Protein AF-A0A9D8PGI7-F1 (afdb_monomer)

Radius of gyration: 13.63 Å; Cα contacts (8 Å, |Δi|>4): 148; chains: 1; bounding box: 32×36×29 Å

Secondary structure (DSSP, 8-state):
-EEEEEEE-TT-HHHHHHHHHHHHHSTTSS-TT-TTSPP-TT-TTEEEEEEEGGGSHHHHHHHTTT-SEEEEEETTTTT-EEEPPPPPTT--HHHHHHHHHHHTT-

Structure (mmCIF, N/CA/C/O backbone):
data_AF-A0A9D8PGI7-F1
#
_entry.id   AF-A0A9D8PGI7-F1
#
loop_
_atom_site.group_PDB
_atom_site.id
_atom_site.type_symbol
_atom_site.label_atom_id
_atom_site.label_alt_id
_atom_site.label_comp_id
_atom_site.label_asym_id
_atom_site.label_entity_id
_atom_site.label_seq_id
_atom_site.pdbx_PDB_ins_code
_atom_site.Cartn_x
_atom_site.Cartn_y
_atom_site.Cartn_z
_atom_site.occupancy
_atom_site.B_iso_or_equiv
_atom_site.auth_seq_id
_atom_site.auth_comp_id
_atom_site.auth_asym_id
_atom_site.auth_atom_id
_atom_site.pdbx_PDB_model_num
ATOM 1 N N . MET A 1 1 ? 12.868 10.132 -6.875 1.00 80.62 1 MET A N 1
ATOM 2 C CA . MET A 1 1 ? 11.577 10.309 -6.157 1.00 80.62 1 MET A CA 1
ATOM 3 C C . MET A 1 1 ? 11.078 8.934 -5.747 1.00 80.62 1 MET A C 1
ATOM 5 O O . MET A 1 1 ? 11.413 7.973 -6.429 1.00 80.62 1 MET A O 1
ATOM 9 N N . ILE A 1 2 ? 10.326 8.828 -4.648 1.00 87.94 2 ILE A N 1
ATOM 10 C CA . ILE A 1 2 ? 9.788 7.547 -4.177 1.00 87.94 2 ILE A CA 1
ATOM 11 C C . ILE A 1 2 ? 8.268 7.544 -4.338 1.00 87.94 2 ILE A C 1
ATOM 13 O O . ILE A 1 2 ? 7.583 8.429 -3.824 1.00 87.94 2 ILE A O 1
ATOM 17 N N . THR A 1 3 ? 7.736 6.534 -5.019 1.00 90.56 3 THR A N 1
ATOM 18 C CA . THR A 1 3 ? 6.294 6.330 -5.162 1.00 90.56 3 THR A CA 1
ATOM 19 C C . THR A 1 3 ? 5.854 5.175 -4.273 1.00 90.56 3 THR A C 1
ATOM 21 O O . THR A 1 3 ? 6.237 4.026 -4.487 1.00 90.56 3 THR A O 1
ATOM 24 N N . LEU A 1 4 ? 5.028 5.484 -3.278 1.00 92.00 4 LEU A N 1
ATOM 25 C CA . LEU A 1 4 ? 4.357 4.501 -2.443 1.00 92.00 4 LEU A CA 1
ATOM 26 C C . LEU A 1 4 ? 3.009 4.162 -3.082 1.00 92.00 4 LEU A C 1
ATOM 28 O O . LEU A 1 4 ? 2.111 5.000 -3.150 1.00 92.00 4 LEU A O 1
ATOM 32 N N . ILE A 1 5 ? 2.873 2.935 -3.560 1.00 93.06 5 ILE A N 1
ATOM 33 C CA . ILE A 1 5 ? 1.661 2.416 -4.182 1.00 93.06 5 ILE A CA 1
ATOM 34 C C . ILE A 1 5 ? 0.845 1.696 -3.111 1.00 93.06 5 ILE A C 1
ATOM 36 O O . ILE A 1 5 ? 1.340 0.764 -2.483 1.00 93.06 5 ILE A O 1
ATOM 40 N N . LEU A 1 6 ? -0.406 2.101 -2.914 1.00 93.69 6 LEU A N 1
ATOM 41 C CA . LEU A 1 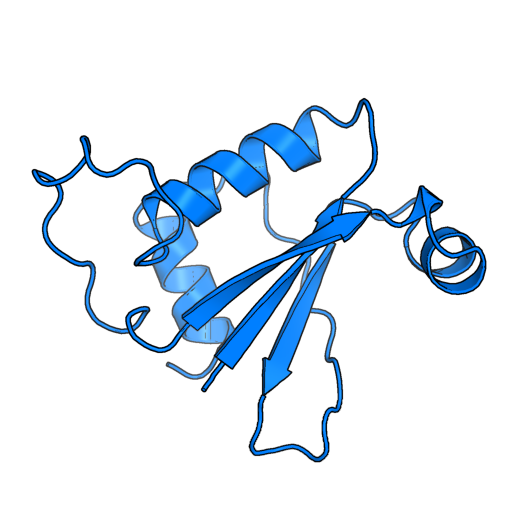6 ? -1.384 1.359 -2.127 1.00 93.69 6 LEU A CA 1
ATOM 42 C C . LEU A 1 6 ? -2.351 0.661 -3.085 1.00 93.69 6 LEU A C 1
ATOM 44 O O . LEU A 1 6 ? -3.154 1.302 -3.766 1.00 93.69 6 LEU A O 1
ATOM 48 N N . TYR A 1 7 ? -2.252 -0.665 -3.125 1.00 93.81 7 TYR A N 1
ATOM 49 C CA . TYR A 1 7 ? -3.220 -1.517 -3.794 1.00 93.81 7 TYR A CA 1
ATOM 50 C C . TYR A 1 7 ? -4.477 -1.616 -2.935 1.00 93.81 7 TYR A C 1
ATOM 52 O O . TYR A 1 7 ? -4.437 -2.092 -1.795 1.00 93.81 7 TYR A O 1
ATOM 60 N N . THR A 1 8 ? -5.581 -1.150 -3.501 1.00 93.06 8 THR A N 1
ATOM 61 C CA . THR A 1 8 ? -6.891 -1.044 -2.860 1.00 93.06 8 THR A CA 1
ATOM 62 C C . THR A 1 8 ? -7.938 -1.793 -3.679 1.00 93.06 8 THR A C 1
ATOM 64 O O . THR A 1 8 ? -7.649 -2.279 -4.771 1.00 93.06 8 THR A O 1
ATOM 67 N N . ARG A 1 9 ? -9.148 -1.905 -3.137 1.00 93.06 9 ARG A N 1
ATOM 68 C CA . ARG A 1 9 ? -10.331 -2.380 -3.852 1.00 93.06 9 ARG A CA 1
ATOM 69 C C . ARG A 1 9 ? -11.578 -1.680 -3.336 1.00 93.06 9 ARG A C 1
ATOM 71 O O . ARG A 1 9 ? -11.630 -1.279 -2.170 1.00 93.06 9 ARG A O 1
ATOM 78 N N . VAL A 1 10 ? -12.603 -1.599 -4.174 1.00 88.25 10 VAL A N 1
ATOM 79 C CA . VAL A 1 10 ? -13.892 -1.009 -3.792 1.00 88.25 10 VAL A CA 1
ATOM 80 C C . VAL A 1 10 ? -14.551 -1.839 -2.681 1.00 88.25 10 VAL A C 1
ATOM 82 O O . 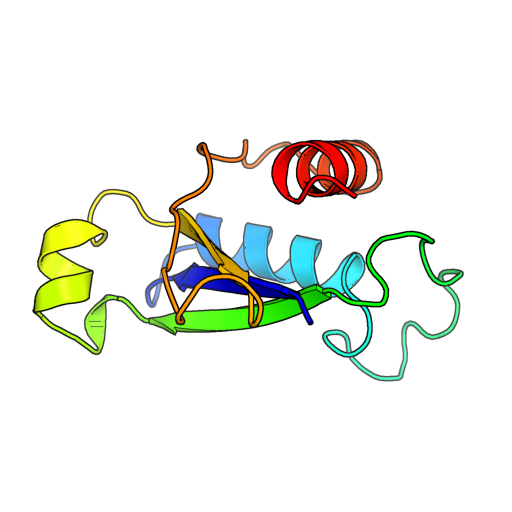VAL A 1 10 ? -14.599 -3.066 -2.751 1.00 88.25 10 VAL A O 1
ATOM 85 N N . GLY A 1 11 ? -15.061 -1.165 -1.644 1.00 86.56 11 GLY A N 1
ATOM 86 C CA . GLY A 1 11 ? -15.760 -1.799 -0.518 1.00 86.56 11 GLY A CA 1
ATOM 87 C C . GLY A 1 11 ? -14.849 -2.383 0.572 1.00 86.56 11 GLY A C 1
ATOM 88 O O . GLY A 1 11 ? -15.314 -3.154 1.410 1.00 86.56 11 GLY A O 1
ATOM 89 N N . CYS A 1 12 ? -13.557 -2.042 0.576 1.00 87.19 12 CYS A N 1
ATOM 90 C CA . CYS A 1 12 ? -12.592 -2.483 1.584 1.00 87.19 12 CYS A CA 1
ATOM 91 C C . CYS A 1 12 ? -12.373 -1.415 2.671 1.00 87.19 12 CYS A C 1
ATOM 93 O O . CYS A 1 12 ? -11.525 -0.536 2.526 1.00 87.19 12 CYS A O 1
ATOM 95 N N . CYS A 1 13 ? -13.044 -1.553 3.820 1.00 86.81 13 CYS A N 1
ATOM 96 C CA . CYS A 1 13 ? -12.894 -0.615 4.946 1.00 86.81 13 CYS A CA 1
ATOM 97 C C . CYS A 1 13 ? -11.451 -0.535 5.487 1.00 86.81 13 CYS A C 1
ATOM 99 O O . CYS A 1 13 ? -11.016 0.499 5.989 1.00 86.81 13 CYS A O 1
ATOM 101 N N . LEU A 1 14 ? -10.686 -1.631 5.395 1.00 87.06 14 LEU A N 1
ATOM 102 C CA . LEU A 1 14 ? -9.270 -1.644 5.790 1.00 87.06 14 LEU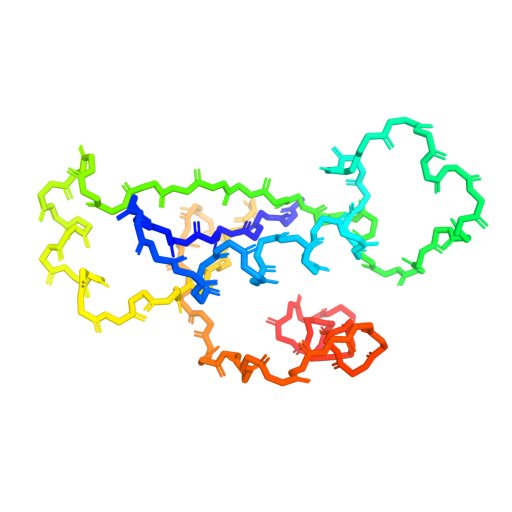 A CA 1
ATOM 103 C C . LEU A 1 14 ? -8.403 -0.792 4.857 1.00 87.06 14 LEU A C 1
ATOM 105 O O . LEU A 1 14 ? -7.412 -0.214 5.297 1.00 87.06 14 LEU A O 1
ATOM 109 N N . CYS A 1 15 ? -8.767 -0.739 3.578 1.00 89.31 15 CYS A N 1
ATOM 110 C CA . CYS A 1 15 ? -8.051 0.007 2.562 1.00 89.31 15 CYS A CA 1
ATOM 111 C C . CYS A 1 15 ? -8.309 1.507 2.736 1.00 89.31 15 CYS A C 1
ATOM 113 O O . CYS A 1 15 ? -7.353 2.273 2.800 1.00 89.31 15 CYS A O 1
ATOM 115 N N . GLU A 1 16 ? -9.574 1.892 2.935 1.00 88.94 16 GLU A N 1
ATOM 116 C CA . GLU A 1 16 ? -9.993 3.268 3.235 1.00 88.94 16 GLU A CA 1
ATOM 117 C C . GLU A 1 16 ? -9.269 3.821 4.473 1.00 88.94 16 GLU A C 1
ATOM 119 O O . GLU A 1 16 ? -8.600 4.850 4.400 1.00 88.94 16 GLU A O 1
ATOM 124 N N . GLY A 1 17 ? -9.290 3.087 5.592 1.00 88.75 17 GLY A N 1
ATOM 125 C CA . GLY A 1 17 ? -8.640 3.546 6.822 1.00 88.75 17 GLY A CA 1
ATOM 126 C C . GLY A 1 17 ? -7.110 3.631 6.729 1.00 88.75 17 GLY A C 1
ATOM 127 O O . GLY A 1 17 ? -6.496 4.458 7.403 1.00 88.75 17 GLY A O 1
ATOM 128 N N . LEU A 1 18 ? -6.459 2.792 5.913 1.00 89.69 18 LEU A N 1
ATOM 129 C CA . LEU A 1 18 ? -5.016 2.904 5.674 1.00 89.69 18 LEU A CA 1
ATOM 130 C C . LEU A 1 18 ? -4.697 4.097 4.765 1.00 89.69 18 LEU A C 1
ATOM 132 O O . LEU A 1 18 ? -3.739 4.824 5.018 1.00 89.69 18 LEU A O 1
ATOM 136 N N . GLU A 1 19 ? -5.501 4.297 3.728 1.00 90.38 19 GLU A N 1
ATOM 137 C CA . GLU A 1 19 ? -5.386 5.397 2.781 1.00 90.38 19 GLU A CA 1
ATOM 138 C C . GLU A 1 19 ? -5.481 6.760 3.479 1.00 90.38 19 GLU A C 1
ATOM 140 O O . GLU A 1 19 ? -4.607 7.603 3.279 1.00 90.38 19 GLU A O 1
ATOM 145 N N . GLU A 1 20 ? -6.475 6.959 4.348 1.00 88.44 20 GLU A N 1
ATOM 146 C CA . GLU A 1 20 ? -6.632 8.179 5.152 1.00 88.44 20 GLU A CA 1
ATOM 147 C C . GLU A 1 20 ? -5.379 8.478 5.983 1.00 88.44 20 GLU A C 1
ATOM 149 O O . GLU A 1 20 ? -4.809 9.565 5.899 1.00 88.44 20 GLU A O 1
ATOM 154 N N . ARG A 1 21 ? -4.866 7.479 6.707 1.00 87.38 21 ARG A N 1
ATOM 155 C CA . ARG A 1 21 ? -3.666 7.634 7.545 1.00 87.38 21 ARG A CA 1
ATOM 156 C C . ARG A 1 21 ? -2.410 7.921 6.735 1.00 87.38 21 ARG A C 1
ATOM 158 O O . ARG A 1 21 ? -1.519 8.621 7.206 1.00 87.38 21 ARG A O 1
ATOM 165 N N . LEU A 1 22 ? -2.296 7.353 5.535 1.00 88.62 22 LEU A N 1
ATOM 166 C CA . LEU A 1 22 ? -1.189 7.667 4.636 1.00 88.62 22 LEU A CA 1
ATOM 167 C C . LEU A 1 22 ? -1.306 9.098 4.114 1.00 88.62 22 LEU A C 1
ATOM 169 O O . LEU A 1 22 ? -0.286 9.778 4.035 1.00 88.62 22 LEU A O 1
ATOM 173 N N . ARG A 1 23 ? -2.521 9.581 3.825 1.00 87.06 23 ARG A N 1
ATOM 174 C CA . ARG A 1 23 ? -2.743 10.972 3.407 1.00 87.06 23 ARG A CA 1
ATOM 175 C C . ARG A 1 23 ? -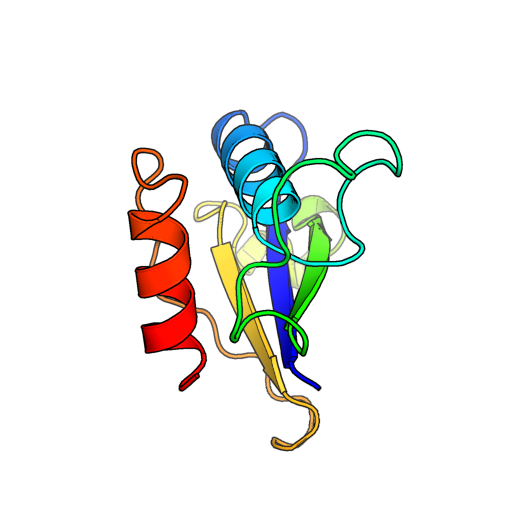2.393 11.993 4.478 1.00 87.06 23 ARG A C 1
ATOM 177 O O . ARG A 1 23 ? -1.861 13.048 4.153 1.00 87.06 23 ARG A O 1
ATOM 184 N N . GLU A 1 24 ? -2.657 11.674 5.741 1.00 83.19 24 GLU A N 1
ATOM 185 C CA . GLU A 1 24 ? -2.266 12.514 6.879 1.00 83.19 24 GLU A CA 1
ATOM 186 C C . GLU A 1 24 ? -0.740 12.626 7.030 1.00 83.19 24 GLU A C 1
ATOM 188 O O . GLU A 1 24 ? -0.230 13.630 7.521 1.00 83.19 24 GLU A O 1
ATOM 193 N N . LEU A 1 25 ? 0.005 11.596 6.618 1.00 83.25 25 LEU A N 1
ATOM 194 C CA . LEU A 1 25 ? 1.459 11.534 6.784 1.00 83.25 25 LEU A CA 1
ATOM 195 C C . LEU A 1 25 ? 2.244 12.018 5.565 1.00 83.25 25 LEU A C 1
ATOM 197 O O . LEU A 1 25 ? 3.393 12.443 5.716 1.00 83.25 25 LEU A O 1
ATOM 201 N N . LEU A 1 26 ? 1.676 11.891 4.365 1.00 84.12 26 LEU A N 1
ATOM 202 C CA . LEU A 1 26 ? 2.382 12.119 3.110 1.00 84.12 26 LEU A CA 1
ATOM 203 C C . LEU A 1 26 ? 2.087 13.515 2.537 1.00 84.12 26 LEU A C 1
ATOM 205 O O . LEU A 1 26 ? 0.927 13.890 2.339 1.00 84.12 26 LEU A O 1
ATOM 209 N N . PRO A 1 27 ? 3.126 14.292 2.194 1.00 72.38 27 PRO A N 1
ATOM 210 C CA . PRO A 1 27 ? 2.940 15.647 1.701 1.00 72.38 27 PRO A CA 1
ATOM 211 C C . PRO A 1 27 ? 2.267 15.660 0.325 1.00 72.38 27 PRO A C 1
ATOM 213 O O . PRO A 1 27 ? 2.592 14.863 -0.557 1.00 72.38 27 PRO A O 1
ATOM 216 N N . GLY A 1 28 ? 1.336 16.600 0.137 1.00 65.69 28 GLY A N 1
ATOM 217 C CA . GLY A 1 28 ? 0.629 16.800 -1.133 1.00 65.69 28 GLY A CA 1
ATOM 218 C C . GLY A 1 28 ? -0.478 15.783 -1.427 1.00 65.69 28 GLY A C 1
ATOM 219 O O . GLY A 1 28 ? -0.926 15.706 -2.567 1.00 65.69 28 GLY A O 1
ATOM 220 N N . THR A 1 29 ? -0.906 15.000 -0.431 1.00 63.41 29 THR A N 1
ATOM 221 C CA . THR A 1 29 ? -1.968 13.987 -0.587 1.00 63.41 29 THR A CA 1
ATOM 222 C C . THR A 1 29 ? -3.225 14.266 0.247 1.00 63.41 29 THR A C 1
ATOM 224 O O . THR A 1 29 ? -4.262 13.654 -0.004 1.00 63.41 29 THR A O 1
ATOM 227 N N . GLY A 1 30 ? -3.160 15.218 1.185 1.00 49.38 30 GLY A N 1
ATOM 228 C CA . GLY A 1 30 ? -4.298 15.731 1.954 1.00 49.38 30 GLY A CA 1
ATOM 229 C C . GLY A 1 30 ? -4.889 17.020 1.368 1.00 49.38 30 GLY A C 1
ATOM 230 O O . GLY A 1 30 ? -4.231 17.738 0.614 1.00 49.38 30 GLY A O 1
ATOM 231 N N . ALA A 1 31 ? -6.143 17.308 1.727 1.00 42.84 31 ALA A N 1
ATOM 232 C CA . ALA A 1 31 ? -6.817 18.563 1.400 1.00 42.84 31 ALA A CA 1
ATOM 233 C C . ALA A 1 31 ? -6.010 19.782 1.909 1.00 42.84 31 ALA A C 1
ATOM 235 O O . ALA A 1 31 ? -5.378 19.690 2.965 1.00 42.84 31 ALA A O 1
ATOM 236 N N . PRO A 1 32 ? -6.056 20.936 1.214 1.00 46.44 32 PRO A N 1
ATOM 237 C CA . PRO A 1 32 ? -5.271 22.135 1.549 1.00 46.44 32 PRO A CA 1
ATOM 238 C C . PRO A 1 32 ? -5.566 22.739 2.938 1.00 46.44 32 PRO A C 1
ATOM 240 O O . PRO A 1 32 ? -4.869 23.657 3.359 1.00 46.44 32 PRO A O 1
ATOM 243 N N . GLU A 1 33 ? -6.565 22.229 3.663 1.00 41.69 33 GLU A N 1
ATOM 244 C CA . GLU A 1 33 ? -7.057 22.799 4.924 1.00 41.69 33 GLU A CA 1
ATOM 245 C C . GLU A 1 33 ? -6.404 22.198 6.183 1.00 41.69 33 GLU A C 1
ATOM 247 O O . GLU A 1 33 ? -6.540 22.748 7.271 1.00 41.69 33 GLU A O 1
ATOM 252 N N . ALA A 1 34 ? -5.612 21.126 6.053 1.00 47.12 34 ALA A N 1
ATOM 253 C CA . ALA A 1 34 ? -4.813 20.563 7.152 1.00 47.12 34 ALA A CA 1
ATOM 254 C C . ALA A 1 34 ? -3.434 21.246 7.306 1.00 47.12 34 ALA A C 1
ATOM 256 O O . ALA A 1 34 ? -2.493 20.663 7.841 1.00 47.12 34 ALA A O 1
ATOM 257 N N . ALA A 1 35 ? -3.302 22.497 6.852 1.00 49.09 35 ALA A N 1
ATOM 258 C CA . ALA A 1 35 ? -2.075 23.303 6.851 1.00 49.09 35 ALA A CA 1
ATOM 259 C C . ALA A 1 35 ? -1.536 23.682 8.254 1.00 49.09 35 ALA A C 1
ATOM 261 O O . ALA A 1 35 ? -0.661 24.538 8.369 1.00 49.09 35 ALA A O 1
ATOM 262 N N . SER A 1 36 ? -2.058 23.078 9.328 1.00 46.78 36 SER A N 1
ATOM 263 C CA . SER A 1 36 ? -1.600 23.287 10.708 1.00 46.78 36 SER A CA 1
ATOM 264 C C . SER A 1 36 ? -0.809 22.115 11.303 1.00 46.78 36 SER A C 1
ATOM 266 O O . SER A 1 36 ? -0.254 22.297 12.385 1.00 46.78 36 SER A O 1
ATOM 268 N N . ASP A 1 37 ? -0.693 20.954 10.637 1.00 50.12 37 ASP A N 1
ATOM 269 C CA . ASP A 1 37 ? 0.286 19.934 11.060 1.00 50.12 37 ASP A CA 1
ATOM 270 C C . ASP A 1 37 ? 1.651 20.283 10.435 1.00 50.12 37 ASP A C 1
ATOM 272 O O . ASP A 1 37 ? 1.739 20.460 9.214 1.00 50.12 37 ASP A O 1
ATOM 276 N N . PRO A 1 38 ? 2.724 20.444 11.231 1.00 55.25 38 PRO A N 1
ATOM 277 C CA . PRO A 1 38 ? 4.042 20.738 10.687 1.00 55.25 38 PRO A CA 1
ATOM 278 C C . PRO A 1 38 ? 4.467 19.627 9.713 1.00 55.25 38 PRO A C 1
ATOM 280 O O . PRO A 1 38 ? 4.221 18.449 9.986 1.00 55.25 38 PRO A O 1
ATOM 283 N N . PRO A 1 39 ? 5.135 19.965 8.592 1.00 55.31 39 PRO A N 1
ATOM 284 C CA . PRO A 1 39 ? 5.598 18.968 7.635 1.00 55.31 39 PRO A CA 1
ATOM 285 C C . PRO A 1 39 ? 6.466 17.943 8.361 1.00 55.31 39 PRO A C 1
ATOM 287 O O . PRO A 1 39 ? 7.485 18.292 8.962 1.00 55.31 39 PRO A O 1
ATOM 290 N N . ARG A 1 40 ? 6.056 16.669 8.335 1.00 62.81 40 ARG A N 1
ATOM 291 C CA . ARG A 1 40 ? 6.823 15.613 8.994 1.00 62.81 40 ARG A CA 1
ATOM 292 C C . ARG A 1 40 ? 8.090 15.346 8.176 1.00 62.81 40 ARG A C 1
ATOM 294 O O . ARG A 1 40 ? 7.980 14.862 7.047 1.00 62.81 40 ARG A O 1
ATOM 301 N N . PRO A 1 41 ? 9.289 15.633 8.717 1.00 69.12 41 PRO A N 1
ATOM 302 C CA . PRO A 1 41 ? 10.530 15.534 7.954 1.00 69.12 41 PRO A CA 1
ATOM 303 C C . PRO A 1 41 ? 10.765 14.098 7.468 1.00 69.12 41 PRO A C 1
ATOM 305 O O . PRO A 1 41 ? 10.341 13.141 8.121 1.00 69.12 41 PRO A O 1
ATOM 308 N N . GLY A 1 42 ? 11.427 13.926 6.326 1.00 77.00 42 GLY A N 1
ATOM 309 C CA . GLY A 1 42 ? 11.813 12.612 5.791 1.00 77.00 42 GLY A CA 1
ATOM 310 C C . GLY A 1 42 ? 10.844 12.001 4.772 1.0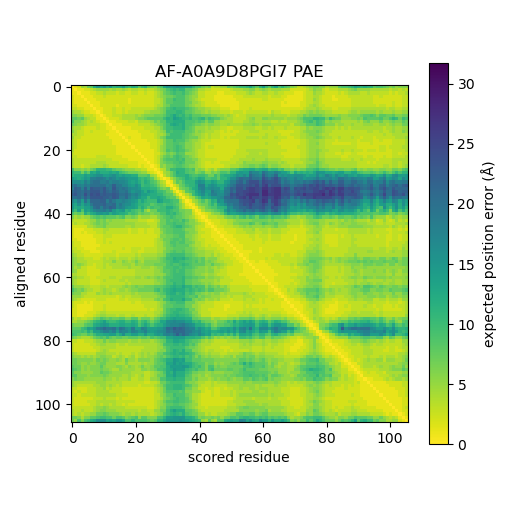0 77.00 42 GLY A C 1
ATOM 311 O O . GLY A 1 42 ? 11.306 11.362 3.834 1.00 77.00 42 GLY A O 1
ATOM 312 N N . LEU A 1 43 ? 9.532 12.258 4.860 1.00 82.00 43 LEU A N 1
ATOM 313 C CA . LEU A 1 43 ? 8.542 11.765 3.876 1.00 82.00 43 LEU A CA 1
ATOM 314 C C . LEU A 1 43 ? 8.253 12.756 2.729 1.00 82.00 43 LEU A C 1
ATOM 316 O O . LEU A 1 43 ? 7.436 12.490 1.854 1.00 82.00 43 LEU A O 1
ATOM 320 N N . GLU A 1 44 ? 8.965 13.882 2.683 1.00 82.56 44 GLU A N 1
ATOM 321 C CA . GLU A 1 44 ? 8.860 14.952 1.672 1.00 82.56 44 GLU A CA 1
ATOM 322 C C . GLU A 1 44 ? 8.995 14.494 0.210 1.00 82.56 44 GLU A C 1
ATOM 324 O O . GLU A 1 44 ? 8.337 15.024 -0.693 1.00 82.56 44 GLU A O 1
ATOM 329 N N . ARG A 1 45 ? 9.820 13.470 -0.019 1.00 83.81 45 ARG A N 1
ATOM 330 C CA . ARG A 1 45 ? 10.119 12.900 -1.341 1.00 83.81 45 ARG A CA 1
ATOM 331 C C . ARG A 1 45 ? 9.278 11.672 -1.691 1.00 83.81 45 ARG A C 1
ATOM 333 O O . ARG A 1 45 ? 9.555 11.017 -2.696 1.00 83.81 45 ARG A O 1
ATOM 340 N N . VAL A 1 46 ? 8.297 11.351 -0.849 1.00 87.38 46 VAL A N 1
ATOM 341 C CA . VAL A 1 46 ? 7.386 10.221 -1.028 1.00 87.38 46 VAL A CA 1
ATOM 342 C C . VAL A 1 46 ? 6.069 10.736 -1.608 1.00 87.38 46 VAL A C 1
ATOM 344 O O . VAL A 1 46 ? 5.566 11.792 -1.217 1.00 87.38 46 VAL A O 1
ATOM 347 N N . ARG A 1 47 ? 5.515 10.012 -2.579 1.00 87.62 47 ARG A N 1
ATOM 348 C CA . ARG A 1 47 ? 4.210 10.293 -3.189 1.00 87.62 47 ARG A CA 1
ATOM 349 C C . ARG A 1 47 ? 3.316 9.071 -3.068 1.00 87.62 47 ARG A C 1
ATOM 351 O O . ARG A 1 47 ? 3.754 7.970 -3.387 1.00 87.62 47 ARG A O 1
ATOM 358 N N . LEU A 1 48 ? 2.077 9.264 -2.618 1.00 90.31 48 LEU A N 1
ATOM 359 C CA . LEU A 1 48 ? 1.084 8.193 -2.565 1.00 90.31 48 LEU A CA 1
ATOM 360 C C . LEU A 1 48 ? 0.421 8.024 -3.931 1.00 90.31 48 LEU A C 1
ATOM 362 O O . LEU A 1 48 ? -0.030 9.003 -4.527 1.00 90.31 48 LEU A O 1
ATOM 366 N N . ARG A 1 49 ? 0.298 6.782 -4.391 1.00 91.44 49 ARG A N 1
ATOM 367 C CA . ARG A 1 49 ? -0.496 6.404 -5.559 1.00 91.44 49 ARG A CA 1
ATOM 368 C C . ARG A 1 49 ? -1.462 5.292 -5.178 1.00 91.44 49 ARG A C 1
ATOM 370 O O . ARG A 1 49 ? -1.053 4.291 -4.601 1.00 91.44 49 ARG A O 1
ATOM 377 N N . LEU A 1 50 ? -2.726 5.450 -5.547 1.00 91.81 50 LEU A N 1
ATOM 378 C CA . LEU A 1 50 ? -3.755 4.435 -5.340 1.00 91.81 50 LEU A CA 1
ATOM 379 C C . LEU A 1 50 ? -3.947 3.633 -6.619 1.00 91.81 50 LEU A C 1
ATOM 381 O O . LEU A 1 50 ? -4.017 4.207 -7.707 1.00 91.81 50 LEU A O 1
ATOM 385 N N . VAL A 1 51 ? -3.993 2.310 -6.484 1.00 93.38 51 VAL A N 1
ATOM 386 C CA . VAL A 1 51 ? -4.230 1.391 -7.597 1.00 93.38 51 VAL A CA 1
ATOM 387 C C . VAL A 1 51 ? -5.314 0.411 -7.185 1.00 93.38 51 VAL A C 1
ATOM 389 O O . VAL A 1 51 ? -5.132 -0.363 -6.248 1.00 93.38 51 VAL A O 1
ATOM 392 N N . ASP A 1 52 ? -6.438 0.453 -7.889 1.00 92.81 52 ASP A N 1
ATOM 393 C CA . ASP A 1 52 ? -7.496 -0.534 -7.727 1.00 92.81 52 ASP A CA 1
ATOM 394 C C . ASP A 1 52 ? -7.073 -1.860 -8.370 1.00 92.81 52 ASP A C 1
ATOM 396 O O . ASP A 1 52 ? -6.756 -1.916 -9.560 1.00 92.81 52 ASP A O 1
ATOM 400 N N . VAL A 1 53 ? -7.044 -2.926 -7.572 1.00 93.69 53 VAL A N 1
ATOM 401 C CA . VAL A 1 53 ? -6.682 -4.264 -8.052 1.00 93.69 53 VAL A CA 1
ATOM 402 C C . VAL A 1 53 ? -7.766 -4.869 -8.932 1.00 93.69 53 VAL A C 1
ATOM 404 O O . VAL A 1 53 ? -7.437 -5.695 -9.772 1.00 93.69 53 VAL A O 1
ATOM 407 N N . ASP A 1 54 ? -9.029 -4.463 -8.774 1.00 91.81 54 ASP A N 1
ATOM 408 C CA . ASP A 1 54 ? -10.145 -4.994 -9.564 1.00 91.81 54 ASP A CA 1
ATOM 409 C C . ASP A 1 54 ? -10.167 -4.410 -10.997 1.00 91.81 54 ASP A C 1
ATOM 411 O O . ASP A 1 54 ? -10.843 -4.943 -11.877 1.00 91.81 54 ASP A O 1
ATOM 415 N N . SER A 1 55 ? -9.371 -3.366 -11.266 1.00 90.69 55 SER A N 1
ATOM 416 C CA . SER A 1 55 ? -9.225 -2.748 -12.592 1.00 90.69 55 SER A CA 1
ATOM 417 C C . SER A 1 55 ? -8.259 -3.487 -13.537 1.00 90.69 55 SER A C 1
ATOM 419 O O . SER A 1 55 ? -8.277 -3.232 -14.741 1.00 90.69 55 SER A O 1
ATOM 421 N N . ASP A 1 56 ? -7.420 -4.398 -13.029 1.00 91.00 56 ASP A N 1
ATOM 422 C CA . ASP A 1 56 ? -6.478 -5.202 -13.823 1.00 91.00 56 ASP A CA 1
ATOM 423 C C . ASP A 1 56 ? -6.535 -6.677 -13.376 1.00 91.00 56 ASP A C 1
ATOM 425 O O . ASP A 1 56 ? -6.175 -6.979 -12.235 1.00 91.00 56 ASP A O 1
ATOM 429 N N . PRO A 1 57 ? -6.912 -7.625 -14.258 1.00 91.31 57 PRO A N 1
ATOM 430 C CA . PRO A 1 57 ? -6.995 -9.047 -13.919 1.00 91.31 57 PRO A CA 1
ATOM 431 C C . PRO A 1 57 ? -5.703 -9.644 -13.340 1.00 91.31 57 PRO A C 1
ATOM 433 O O . PRO A 1 57 ? -5.763 -10.541 -12.497 1.00 91.31 57 PRO A O 1
ATOM 436 N N . ALA A 1 58 ? -4.528 -9.165 -13.761 1.00 91.75 58 ALA A N 1
ATOM 437 C CA . ALA A 1 58 ? -3.250 -9.639 -13.239 1.00 91.75 58 ALA A CA 1
ATOM 438 C C . ALA A 1 58 ? -3.011 -9.150 -11.802 1.0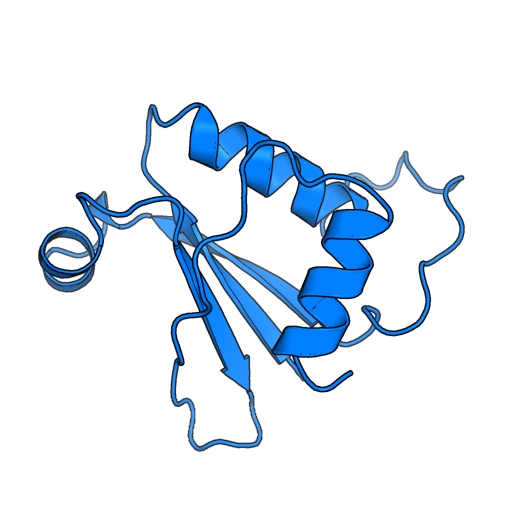0 91.75 58 ALA A C 1
ATOM 440 O O . ALA A 1 58 ? -2.540 -9.914 -10.953 1.00 91.75 58 ALA A O 1
ATOM 441 N N . LEU A 1 59 ? -3.372 -7.896 -11.506 1.00 90.19 59 LEU A N 1
ATOM 442 C CA . LEU A 1 59 ? -3.315 -7.352 -10.147 1.00 90.19 59 LEU A CA 1
ATOM 443 C C . LEU A 1 59 ? -4.364 -8.003 -9.249 1.00 90.19 59 LEU A C 1
ATOM 445 O O . LEU A 1 59 ? -4.045 -8.358 -8.114 1.00 90.19 59 LEU A O 1
ATOM 449 N 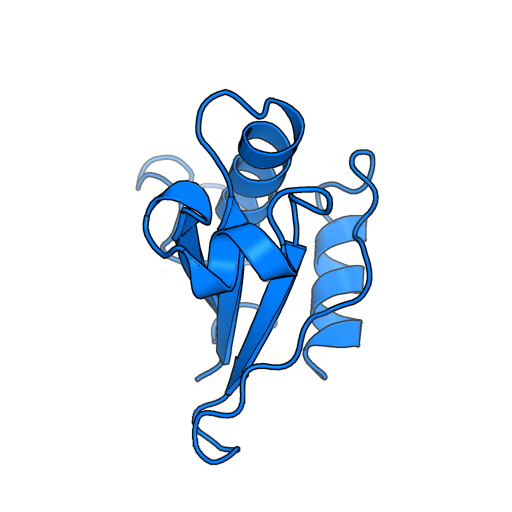N . GLN A 1 60 ? -5.570 -8.238 -9.762 1.00 92.62 60 GLN A N 1
ATOM 450 C CA . GLN A 1 60 ? -6.633 -8.932 -9.047 1.00 92.62 60 GLN A CA 1
ATOM 451 C C . GLN A 1 60 ? -6.207 -10.349 -8.649 1.00 92.62 60 GLN A C 1
ATOM 453 O O . GLN A 1 60 ? -6.319 -10.722 -7.482 1.00 92.62 60 GLN A O 1
ATOM 458 N N . ALA A 1 61 ? -5.653 -11.126 -9.585 1.00 92.44 61 ALA A N 1
ATOM 459 C CA . ALA A 1 61 ? -5.184 -12.483 -9.312 1.00 92.44 61 ALA A CA 1
ATOM 460 C C . ALA A 1 61 ? -4.032 -12.514 -8.293 1.00 92.44 61 ALA A C 1
ATOM 462 O O . ALA A 1 61 ? -3.930 -13.446 -7.495 1.00 92.44 61 ALA A O 1
ATOM 463 N N . ARG A 1 62 ? -3.167 -11.492 -8.300 1.00 90.00 62 ARG A N 1
ATOM 464 C CA . ARG A 1 62 ? -1.989 -11.420 -7.426 1.00 90.00 62 ARG A CA 1
ATOM 465 C C . ARG A 1 62 ? -2.290 -10.877 -6.028 1.00 90.00 62 ARG A C 1
ATOM 467 O O . ARG A 1 62 ? -1.714 -11.362 -5.057 1.00 90.00 62 ARG A O 1
ATOM 474 N N . TYR A 1 63 ? -3.146 -9.862 -5.923 1.00 91.38 63 TYR A N 1
ATOM 475 C CA . TYR A 1 63 ? -3.361 -9.093 -4.692 1.00 91.38 63 TYR A CA 1
ATOM 476 C C . TYR A 1 63 ? -4.810 -9.079 -4.197 1.00 91.38 63 TYR A C 1
ATOM 478 O O . TYR A 1 63 ? -5.039 -8.656 -3.068 1.00 91.38 63 TYR A O 1
ATOM 486 N N . GLY A 1 64 ? -5.786 -9.576 -4.961 1.00 86.81 64 GLY A N 1
ATOM 487 C CA . GLY A 1 64 ? -7.218 -9.458 -4.647 1.00 86.81 64 GLY A CA 1
ATOM 488 C C . GLY A 1 64 ? -7.661 -10.052 -3.301 1.00 86.81 64 GLY A C 1
ATOM 489 O O . GLY A 1 64 ? -8.676 -9.623 -2.751 1.00 86.81 64 GLY A O 1
ATOM 490 N N . LEU A 1 65 ? -6.893 -10.994 -2.741 1.00 88.25 65 LEU A N 1
ATOM 491 C CA . LEU A 1 65 ? -7.127 -11.587 -1.412 1.00 88.25 65 LEU A CA 1
ATOM 492 C C . LEU A 1 65 ? -6.242 -11.002 -0.300 1.00 88.25 65 LEU A C 1
ATOM 494 O O . LEU A 1 65 ? -6.458 -11.302 0.871 1.00 88.25 65 LEU A O 1
ATOM 498 N N . SER A 1 66 ? -5.251 -10.189 -0.660 1.00 86.81 66 SER A N 1
ATOM 499 C CA . SER A 1 66 ? -4.219 -9.681 0.251 1.00 86.81 66 SER A CA 1
ATOM 500 C C . SER A 1 66 ? -4.294 -8.171 0.454 1.00 86.81 66 SER A C 1
ATOM 502 O O . SER A 1 66 ? -3.490 -7.621 1.204 1.00 86.81 66 SER A O 1
ATOM 504 N N . VAL A 1 67 ? -5.228 -7.486 -0.213 1.00 88.06 67 VAL A N 1
ATOM 505 C CA . VAL A 1 67 ? -5.452 -6.055 0.003 1.00 88.06 67 VAL A CA 1
ATOM 506 C C . VAL A 1 67 ? -5.844 -5.766 1.464 1.00 88.06 67 VAL A C 1
ATOM 508 O O . VAL A 1 67 ? -6.609 -6.530 2.059 1.00 88.06 67 VAL A O 1
ATOM 511 N N . PRO A 1 68 ? -5.365 -4.657 2.054 1.00 91.06 68 PRO A N 1
ATOM 512 C CA . PRO A 1 68 ? -4.493 -3.645 1.451 1.00 91.06 68 PRO A CA 1
ATOM 513 C C . PRO A 1 68 ? -3.022 -4.090 1.346 1.00 91.06 68 PRO A C 1
ATOM 515 O O . PRO A 1 68 ? -2.451 -4.611 2.305 1.00 91.06 68 PRO A O 1
ATOM 518 N N . VAL A 1 69 ? -2.386 -3.822 0.197 1.00 92.19 69 VAL A N 1
ATOM 519 C CA . VAL A 1 69 ? -0.949 -4.082 -0.029 1.00 92.19 69 VAL A CA 1
ATOM 520 C C . VAL A 1 69 ? -0.233 -2.775 -0.339 1.00 92.19 69 VAL A C 1
ATOM 522 O O . VAL A 1 69 ? -0.658 -2.028 -1.217 1.00 92.19 69 VAL A O 1
ATOM 525 N N . LEU A 1 70 ? 0.879 -2.522 0.349 1.00 93.38 70 LEU A N 1
ATOM 526 C CA . LEU A 1 70 ? 1.783 -1.425 0.018 1.00 93.38 70 LEU A CA 1
ATOM 527 C C . LEU A 1 70 ? 2.906 -1.926 -0.877 1.00 93.38 70 LEU A C 1
ATOM 529 O O . LEU A 1 70 ? 3.425 -3.018 -0.669 1.00 93.38 70 LEU A O 1
ATOM 533 N N . ALA A 1 71 ? 3.304 -1.122 -1.850 1.00 92.94 71 ALA A N 1
ATOM 534 C CA . ALA A 1 71 ? 4.454 -1.390 -2.688 1.00 92.94 71 ALA A CA 1
ATOM 535 C C . ALA A 1 71 ? 5.264 -0.122 -2.936 1.00 92.94 71 ALA A C 1
ATOM 537 O O . ALA A 1 71 ? 4.744 0.990 -2.951 1.00 92.94 71 ALA A O 1
ATOM 538 N N . LEU A 1 72 ? 6.559 -0.316 -3.120 1.00 91.88 72 LEU A N 1
ATOM 539 C CA . LEU A 1 72 ? 7.537 0.716 -3.369 1.00 91.88 72 LEU A CA 1
ATOM 540 C C . LEU A 1 72 ? 7.917 0.714 -4.842 1.00 91.88 72 LEU A C 1
ATOM 542 O O . LEU A 1 72 ? 8.287 -0.329 -5.375 1.00 91.88 72 LEU A O 1
ATOM 546 N N . ALA A 1 73 ? 7.862 1.878 -5.474 1.00 90.00 73 ALA A N 1
ATOM 547 C CA . ALA A 1 73 ? 8.451 2.111 -6.781 1.00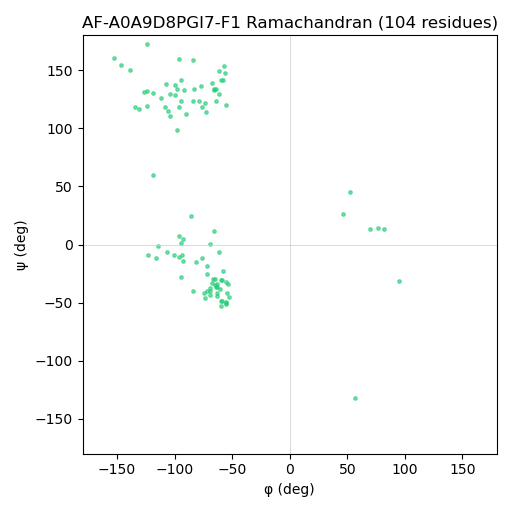 90.00 73 ALA A CA 1
ATOM 548 C C . ALA A 1 73 ? 9.427 3.285 -6.680 1.00 90.00 73 ALA A C 1
ATOM 550 O O . ALA A 1 73 ? 9.036 4.403 -6.328 1.00 90.00 73 ALA A O 1
ATOM 551 N N . SER A 1 74 ? 10.693 3.025 -6.982 1.00 83.44 74 SER A N 1
ATOM 552 C CA . SER A 1 74 ? 11.742 4.043 -7.001 1.00 83.44 74 SER A CA 1
ATOM 553 C C . SER A 1 74 ? 12.138 4.344 -8.440 1.00 83.44 74 SER A C 1
ATOM 555 O O . SER A 1 74 ? 12.339 3.423 -9.229 1.00 83.44 74 SER A O 1
ATOM 557 N N . ASP A 1 75 ? 12.331 5.623 -8.755 1.00 73.50 75 ASP A N 1
ATOM 558 C CA . ASP A 1 75 ? 12.900 6.048 -10.047 1.00 73.50 75 ASP A CA 1
ATOM 559 C C . ASP A 1 75 ? 14.303 5.463 -10.291 1.00 73.50 75 ASP A C 1
ATOM 561 O O . ASP A 1 75 ? 14.682 5.190 -11.422 1.00 73.50 75 ASP A O 1
ATOM 565 N N . GLU A 1 76 ? 15.059 5.236 -9.215 1.00 69.62 76 GLU A N 1
ATOM 566 C CA . GLU A 1 76 ? 16.452 4.772 -9.250 1.00 69.62 76 GLU A CA 1
ATOM 567 C C . GLU A 1 76 ? 16.588 3.295 -9.674 1.00 69.62 76 GLU A C 1
ATOM 569 O O . GLU A 1 76 ? 17.674 2.848 -10.028 1.00 69.62 76 GLU A O 1
ATOM 574 N N . GLN A 1 77 ? 15.508 2.510 -9.595 1.00 60.12 77 GLN A N 1
ATOM 575 C CA . GLN A 1 77 ? 15.537 1.049 -9.718 1.00 60.12 77 GLN A CA 1
ATOM 576 C C . GLN A 1 77 ? 14.701 0.588 -10.911 1.00 60.12 77 GLN A C 1
ATOM 578 O O . GLN A 1 77 ? 13.737 -0.135 -10.712 1.00 60.12 77 GLN A O 1
ATOM 583 N N . ASP A 1 78 ? 15.030 1.023 -12.133 1.00 64.56 78 ASP A N 1
ATOM 584 C CA . ASP A 1 78 ? 14.486 0.497 -13.410 1.00 64.56 78 ASP A CA 1
ATOM 585 C C . ASP A 1 78 ? 12.942 0.315 -13.457 1.00 64.56 78 ASP A C 1
ATOM 587 O O . ASP A 1 78 ? 12.403 -0.539 -14.159 1.00 64.56 78 ASP A O 1
ATOM 591 N N . GLY A 1 79 ? 12.192 1.089 -12.660 1.00 68.00 79 GLY A N 1
ATOM 592 C CA . GLY A 1 79 ? 10.741 0.933 -12.501 1.00 68.00 79 GLY A CA 1
ATOM 593 C C . GLY A 1 79 ? 10.278 -0.334 -11.758 1.00 68.00 79 GLY A C 1
ATOM 594 O O . GLY A 1 79 ? 9.089 -0.657 -11.787 1.00 68.00 79 GLY A O 1
ATOM 595 N N . ALA A 1 80 ? 11.172 -1.059 -11.084 1.00 81.88 80 ALA A N 1
ATOM 596 C CA . ALA A 1 80 ? 10.853 -2.244 -10.300 1.00 81.88 80 ALA A CA 1
ATOM 597 C C . ALA A 1 80 ? 9.947 -1.898 -9.106 1.00 81.88 80 ALA A C 1
ATOM 599 O O . ALA A 1 80 ? 10.281 -1.079 -8.248 1.00 81.88 80 ALA A O 1
ATOM 600 N N . ILE A 1 81 ? 8.794 -2.568 -9.040 1.00 88.50 81 ILE A N 1
ATOM 601 C CA . ILE A 1 81 ? 7.828 -2.423 -7.950 1.00 88.50 81 ILE A CA 1
ATOM 602 C C . ILE A 1 81 ? 8.068 -3.529 -6.922 1.00 88.50 81 ILE A C 1
ATOM 604 O O . ILE A 1 81 ? 7.905 -4.714 -7.225 1.00 88.50 81 ILE A O 1
ATOM 608 N N . THR A 1 82 ? 8.403 -3.144 -5.692 1.00 90.31 82 THR A N 1
ATOM 609 C CA . THR A 1 82 ? 8.663 -4.078 -4.589 1.00 90.31 82 THR A CA 1
ATOM 610 C C . THR A 1 82 ? 7.527 -4.029 -3.567 1.00 90.31 82 THR A C 1
ATOM 612 O O . THR A 1 82 ? 7.310 -2.977 -2.969 1.00 90.31 82 THR A O 1
ATOM 615 N N . PRO A 1 83 ? 6.786 -5.125 -3.324 1.00 90.94 83 PRO A N 1
ATOM 616 C CA . PRO A 1 83 ? 5.772 -5.148 -2.275 1.00 90.94 83 PRO A CA 1
ATOM 617 C C . PRO A 1 83 ? 6.427 -5.019 -0.894 1.00 90.94 83 PRO A C 1
ATOM 619 O O . PRO A 1 83 ? 7.404 -5.702 -0.589 1.00 90.94 83 PRO A O 1
ATOM 622 N N . LEU A 1 84 ? 5.872 -4.149 -0.057 1.00 91.12 84 LEU A N 1
ATOM 623 C CA . LEU A 1 84 ? 6.272 -3.971 1.331 1.00 91.12 84 LEU A CA 1
ATOM 624 C C . LEU A 1 84 ? 5.584 -5.008 2.232 1.00 91.12 84 LEU A C 1
ATOM 626 O O . LEU A 1 84 ? 4.527 -5.544 1.879 1.00 91.12 84 LEU A O 1
ATOM 630 N N . PRO A 1 85 ? 6.146 -5.280 3.424 1.00 89.06 85 PRO A N 1
ATOM 631 C CA . PRO A 1 85 ? 5.483 -6.102 4.424 1.00 89.06 85 PRO A CA 1
ATOM 632 C C . PRO A 1 85 ? 4.111 -5.540 4.797 1.00 89.06 85 PRO A C 1
ATOM 634 O O . PRO A 1 85 ? 3.865 -4.335 4.721 1.00 89.06 85 PRO A O 1
ATOM 637 N N . TRP A 1 86 ? 3.219 -6.419 5.249 1.00 84.81 86 TRP A N 1
ATOM 638 C CA . TRP A 1 86 ? 1.889 -6.002 5.672 1.00 84.81 86 TRP A CA 1
ATOM 639 C C . TRP A 1 86 ? 1.965 -5.024 6.849 1.00 84.81 86 TRP A C 1
ATOM 641 O O . TRP A 1 86 ? 2.627 -5.278 7.860 1.00 84.81 86 TRP A O 1
ATOM 651 N N . VAL A 1 87 ? 1.266 -3.900 6.713 1.00 84.06 87 VAL A N 1
ATOM 652 C CA . VAL A 1 87 ? 1.175 -2.877 7.752 1.00 84.06 87 VAL A CA 1
ATOM 653 C C . VAL A 1 87 ? -0.036 -3.152 8.634 1.00 84.06 87 VAL A C 1
ATOM 655 O O . VAL A 1 87 ? -1.138 -3.405 8.154 1.00 84.06 87 VAL A O 1
ATOM 658 N N . SER A 1 88 ? 0.159 -3.096 9.951 1.00 81.69 88 SER A N 1
ATOM 659 C CA . SER A 1 88 ? -0.941 -3.332 10.883 1.00 81.69 88 SER A CA 1
ATOM 660 C C . SER A 1 88 ? -2.004 -2.230 10.770 1.00 81.69 88 SER A C 1
ATOM 662 O O . SER A 1 88 ? -1.657 -1.052 10.870 1.00 81.69 88 SER A O 1
ATOM 664 N N . PRO A 1 89 ? -3.305 -2.566 10.698 1.00 77.69 89 PRO A N 1
ATOM 665 C CA . PRO A 1 89 ? -4.405 -1.607 10.654 1.00 77.69 89 PRO A CA 1
ATOM 666 C C . PRO A 1 89 ? -4.586 -0.866 11.980 1.00 77.69 89 PRO A C 1
ATOM 668 O O . PRO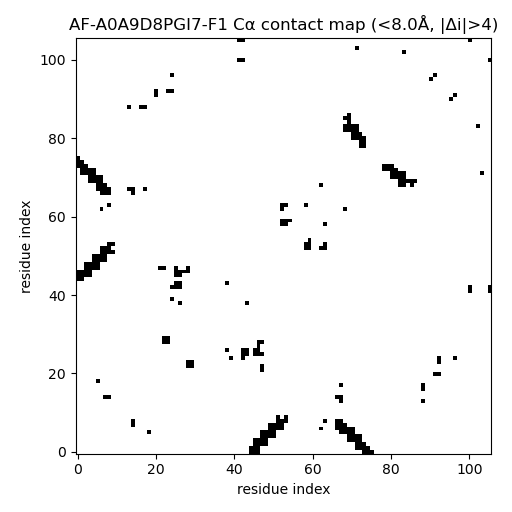 A 1 89 ? -5.466 -0.021 12.101 1.00 77.69 89 PRO A O 1
ATOM 671 N N . ARG A 1 90 ? -3.769 -1.145 12.999 1.00 83.25 90 ARG A N 1
ATOM 672 C CA . ARG A 1 90 ? -3.702 -0.357 14.240 1.00 83.25 90 ARG A CA 1
ATOM 673 C C . ARG A 1 90 ? -2.580 0.683 14.222 1.00 83.25 90 ARG A C 1
ATOM 675 O O . ARG A 1 90 ? -2.511 1.517 15.117 1.00 83.25 90 ARG A O 1
ATOM 682 N N . LEU A 1 91 ? -1.683 0.619 13.239 1.00 84.06 91 LEU A N 1
ATOM 683 C CA . LEU A 1 91 ? -0.559 1.534 13.115 1.00 84.06 91 LEU A CA 1
ATOM 684 C C . LEU A 1 91 ? -1.049 2.857 12.510 1.00 84.06 91 LEU A C 1
ATOM 686 O O . LEU A 1 91 ? -1.650 2.871 11.437 1.00 84.06 91 LEU A O 1
ATOM 690 N N . GLN A 1 92 ? -0.814 3.966 13.206 1.00 83.19 92 GLN A N 1
ATOM 691 C CA . GLN A 1 92 ? -1.251 5.305 12.798 1.00 83.19 92 GLN A CA 1
ATOM 692 C C . GLN A 1 92 ? -0.313 6.370 13.367 1.00 83.19 92 GLN A C 1
ATOM 694 O O . GLN A 1 92 ? 0.425 6.086 14.313 1.00 83.19 92 GLN A O 1
ATOM 699 N N . GLY A 1 93 ? -0.324 7.574 12.790 1.00 84.25 93 GLY A N 1
ATOM 700 C CA . GLY A 1 93 ? 0.513 8.691 13.227 1.00 84.25 93 GLY A CA 1
ATOM 701 C C . GLY A 1 93 ? 2.009 8.355 13.234 1.00 84.25 93 GLY A C 1
ATOM 702 O O . GLY A 1 93 ? 2.551 7.786 12.286 1.00 84.25 93 GLY A O 1
ATOM 703 N N . GLU A 1 94 ? 2.691 8.683 14.330 1.00 85.50 94 GLU A N 1
ATOM 704 C CA . GLU A 1 94 ? 4.148 8.556 14.432 1.00 85.50 94 GLU A CA 1
ATOM 705 C C . GLU A 1 94 ? 4.683 7.105 14.316 1.00 85.50 94 GLU A C 1
ATOM 707 O O . GLU A 1 94 ? 5.674 6.889 13.614 1.00 85.50 94 GLU A O 1
ATOM 712 N N . PRO A 1 95 ? 4.059 6.075 14.927 1.00 87.94 95 PRO A N 1
ATOM 713 C CA . PRO A 1 95 ? 4.401 4.677 14.655 1.00 87.94 95 PRO A CA 1
ATOM 714 C C . PRO A 1 95 ? 4.345 4.287 13.173 1.00 87.94 95 PRO A C 1
ATOM 716 O O . PRO A 1 95 ? 5.241 3.583 12.706 1.00 87.94 95 PRO A O 1
ATOM 719 N N . LEU A 1 96 ? 3.327 4.751 12.438 1.00 88.69 96 LEU A N 1
ATOM 720 C CA . LEU A 1 96 ? 3.182 4.475 11.006 1.00 88.69 96 LEU A CA 1
ATOM 721 C C . LEU A 1 96 ? 4.262 5.194 10.199 1.00 88.69 96 LEU A C 1
ATOM 723 O O . LEU A 1 96 ? 4.916 4.572 9.365 1.00 88.69 96 LEU A O 1
ATOM 727 N N . ARG A 1 97 ? 4.536 6.459 10.525 1.00 88.06 97 ARG A N 1
ATOM 728 C CA . ARG A 1 97 ? 5.642 7.215 9.931 1.00 88.06 97 ARG A CA 1
ATOM 729 C C . ARG A 1 97 ? 6.984 6.504 10.101 1.00 88.06 97 ARG A C 1
ATOM 731 O O . ARG A 1 97 ? 7.702 6.329 9.125 1.00 88.06 97 ARG A O 1
ATOM 738 N N . ARG A 1 98 ? 7.332 6.070 11.316 1.00 89.19 98 ARG A N 1
ATOM 739 C CA . ARG A 1 98 ? 8.604 5.363 11.559 1.00 89.19 98 ARG A CA 1
ATOM 740 C C . ARG A 1 98 ? 8.692 4.039 10.812 1.00 89.19 98 ARG A C 1
ATOM 742 O O . ARG A 1 98 ? 9.774 3.661 10.372 1.00 89.19 98 ARG A O 1
ATOM 749 N N . TRP A 1 99 ? 7.573 3.329 10.696 1.00 91.44 99 TRP A N 1
ATOM 750 C CA . TRP A 1 99 ? 7.519 2.107 9.905 1.00 91.44 99 TRP A CA 1
ATOM 751 C C . TRP A 1 99 ? 7.789 2.401 8.430 1.00 91.44 99 TRP A C 1
ATOM 753 O O . TRP A 1 99 ? 8.613 1.711 7.840 1.00 91.44 99 TRP A O 1
ATOM 763 N N . LEU A 1 100 ? 7.182 3.452 7.869 1.00 89.69 100 LEU A N 1
ATOM 764 C CA . LEU A 1 100 ? 7.443 3.885 6.496 1.00 89.69 100 LEU A CA 1
ATOM 765 C C . LEU A 1 100 ? 8.916 4.248 6.304 1.00 89.69 100 LEU A C 1
ATOM 767 O O . LEU A 1 100 ? 9.556 3.667 5.444 1.00 89.69 100 LEU A O 1
ATOM 771 N N . LEU A 1 101 ? 9.481 5.118 7.143 1.00 88.62 101 LEU A N 1
ATOM 772 C CA . LEU A 1 101 ? 10.891 5.519 7.034 1.00 88.62 101 LEU A CA 1
ATOM 773 C C . LEU A 1 101 ? 11.840 4.311 7.004 1.00 88.62 101 LEU A C 1
ATOM 775 O O . LEU A 1 101 ? 12.666 4.193 6.107 1.00 88.62 101 LEU A O 1
ATOM 779 N N . ARG A 1 102 ? 11.628 3.335 7.896 1.00 89.50 102 ARG A N 1
ATOM 780 C CA . ARG A 1 102 ? 12.425 2.100 7.935 1.00 89.50 102 ARG A CA 1
ATOM 781 C C . ARG A 1 102 ? 12.349 1.275 6.646 1.00 89.50 102 ARG A C 1
ATOM 783 O O . ARG A 1 102 ? 13.338 0.653 6.292 1.00 89.50 102 ARG A O 1
ATOM 790 N N . HIS A 1 103 ? 11.182 1.196 6.010 1.00 88.19 103 HIS A N 1
ATOM 791 C CA . HIS A 1 103 ? 10.971 0.344 4.829 1.00 88.19 103 HIS A CA 1
ATOM 792 C C . HIS A 1 103 ? 11.208 1.069 3.505 1.00 88.19 103 HIS A C 1
ATOM 794 O O . HIS A 1 103 ? 11.278 0.429 2.463 1.00 88.19 103 HIS A O 1
ATOM 800 N N . LEU A 1 104 ? 11.285 2.396 3.546 1.00 84.81 104 LEU A N 1
ATOM 801 C CA . LEU A 1 104 ? 11.639 3.237 2.411 1.00 84.81 104 LEU A CA 1
ATOM 802 C C . LEU A 1 104 ? 13.139 3.570 2.398 1.00 84.81 104 LEU A C 1
ATOM 804 O O . LEU A 1 104 ? 13.568 4.313 1.520 1.00 84.81 104 LEU A O 1
ATOM 808 N N . ASP A 1 105 ? 13.900 3.048 3.370 1.00 79.62 105 ASP A N 1
ATOM 809 C CA . ASP A 1 105 ? 15.311 3.366 3.614 1.00 79.62 105 ASP A CA 1
ATOM 810 C C . ASP A 1 105 ? 15.557 4.889 3.736 1.00 79.62 105 ASP A C 1
ATOM 812 O O . ASP A 1 105 ? 16.485 5.442 3.142 1.00 79.62 105 ASP A O 1
ATOM 816 N N . LEU A 1 106 ? 14.690 5.577 4.501 1.00 72.69 106 LEU A N 1
ATOM 817 C CA . LEU A 1 106 ? 14.669 7.037 4.710 1.00 72.69 106 LEU A CA 1
ATOM 818 C C . LEU A 1 106 ? 14.946 7.475 6.153 1.00 72.69 106 LEU A C 1
ATOM 820 O O . LEU A 1 106 ? 14.559 6.753 7.101 1.00 72.69 106 LEU A O 1
#

Foldseek 3Di:
DKEKEWADAPPDPLSVLVLVQVQVQAPPSDDPPVVPDPNDPPNPPYHYDYDYQVVDPVSCVVCVVPPRWIWMADPVPPRDIGIDPDDDSVQGDPSVVVVCCVRVVD

Nearest PDB structures (foldseek):
  8pr6-assembly1_A  TM=6.672E-01  e=1.350E-02  Corynebacterium glutamicum
  5ayl-assembly1_A  TM=6.510E-01  e=4.725E-02  Mus musculus
  5ayk-assembly1_A  TM=6.230E-01  e=2.456E-01  Mus musculus

Sequence (106 aa):
MITLILYTRVGCCLCEGLEERLRELLPGTGAPEAASDPPRPGLERVRLRLVDVDSDPALQARYGLSVPVLALASDEQDGAITPLPWVSPRLQGEPLRRWLLRHLDL

pLDDT: mean 82.33, std 13.24, range [41.69, 93.81]

Mean predicted aligned error: 6.25 Å

Solvent-accessible surface area (backbone atoms only — not comparable to full-atom values): 6352 Å² total; per-residue (Å²): 102,38,39,40,35,39,36,31,53,90,92,39,69,70,30,54,59,49,50,54,52,47,26,78,61,31,62,92,61,53,70,88,83,63,78,80,63,76,84,59,83,79,38,76,59,37,39,85,42,81,41,58,23,84,81,36,73,70,46,26,76,72,37,63,89,57,60,56,39,44,28,41,33,35,68,91,48,89,70,50,72,44,76,50,78,88,75,60,93,83,57,50,69,66,66,35,51,55,51,47,29,67,76,68,79,89